Protein AF-A0A8S3YLN4-F1 (afdb_monomer_lite)

Organism: NCBI:txid100452

Foldseek 3Di:
DVVVVVVVVVVVVVVVVVVVVVVVVVVVCQQVVQQDPPPDDPFDAQVCNRHGPVCVVVVVSCVVVVVVCVVDPDDPVNDGDDDPCPDPVNVCVVVVVVVVVVVVVVD

Sequence (107 aa):
MLRKVFTTDILRVTVCVIKFSIVIAQFLVTCFADVQLYSCNRYIPCPEVTASFISKLTFSWMTRLMITGYRRPLVADDLWPLNPRDTSENAIGRFSWAWRFYNKRRG

Secondary structure (DSSP, 8-state):
-HHHHHHHHHHHHHHHHHHHHHHHHHHHHHHHHT-------SS---HHHHS-HHHHHTTHHHHHHHHHHHHS---GGGSPPPPTTTSHHHHHHHHHHHHHHHHHHH-

pLDDT: mean 82.7, std 11.06, range [50.19, 96.81]

Structure (mmCIF, N/CA/C/O backbone):
data_AF-A0A8S3YLN4-F1
#
_entry.id   AF-A0A8S3YLN4-F1
#
loop_
_atom_site.group_PDB
_atom_site.id
_atom_site.type_symbol
_atom_site.label_atom_id
_atom_site.label_alt_id
_atom_site.label_comp_id
_atom_site.label_asym_id
_atom_site.label_entity_id
_atom_site.label_seq_id
_atom_site.pdbx_PDB_ins_code
_atom_site.Cartn_x
_atom_site.Cartn_y
_atom_site.Cartn_z
_atom_site.occupancy
_atom_site.B_iso_or_equiv
_atom_site.auth_seq_id
_atom_site.auth_comp_id
_atom_site.auth_asym_id
_atom_site.auth_atom_id
_atom_site.pdbx_PDB_model_num
ATOM 1 N N . MET A 1 1 ? -34.735 -12.632 36.110 1.00 63.31 1 MET A N 1
ATOM 2 C CA . MET A 1 1 ? -34.265 -13.095 34.782 1.00 63.31 1 MET A CA 1
ATOM 3 C C . MET A 1 1 ? -33.985 -11.927 33.828 1.00 63.31 1 MET A C 1
ATOM 5 O O . MET A 1 1 ? -32.870 -11.835 33.337 1.00 63.31 1 MET A O 1
ATOM 9 N N . LEU A 1 2 ? -34.919 -10.976 33.668 1.00 69.31 2 LEU A N 1
ATOM 10 C CA . LEU A 1 2 ? -34.817 -9.812 32.761 1.00 69.31 2 LEU A CA 1
ATOM 11 C C . LEU A 1 2 ? -33.576 -8.914 32.947 1.00 69.31 2 LEU A C 1
ATOM 13 O O . LEU A 1 2 ? -32.967 -8.504 31.967 1.00 69.31 2 LEU A O 1
ATOM 17 N N . ARG A 1 3 ? -33.137 -8.666 34.191 1.00 72.88 3 ARG A N 1
ATOM 18 C CA . ARG A 1 3 ? -31.936 -7.852 34.465 1.00 72.88 3 ARG A CA 1
ATOM 19 C C . ARG A 1 3 ? -30.661 -8.467 33.873 1.00 72.88 3 ARG A C 1
ATOM 21 O O . ARG A 1 3 ? -29.843 -7.734 33.343 1.00 72.88 3 ARG A O 1
ATOM 28 N N . LYS A 1 4 ? -30.509 -9.800 33.915 1.00 71.00 4 LYS A N 1
ATOM 29 C CA . LYS A 1 4 ? -29.325 -10.483 33.364 1.00 71.00 4 LYS A CA 1
ATOM 30 C C . LYS A 1 4 ? -29.285 -10.409 31.837 1.00 71.00 4 LYS A C 1
ATOM 32 O O . LYS A 1 4 ? -28.217 -10.172 31.292 1.00 71.00 4 LYS A O 1
ATOM 37 N N . VAL A 1 5 ? -30.431 -10.565 31.169 1.00 77.06 5 VAL A N 1
ATOM 38 C CA . VAL A 1 5 ? -30.535 -10.448 29.702 1.00 77.06 5 VAL A CA 1
ATOM 39 C C . VAL A 1 5 ? -30.094 -9.048 29.265 1.00 77.06 5 VAL A C 1
ATOM 41 O O . VAL A 1 5 ? -29.121 -8.919 28.532 1.00 77.06 5 VAL A O 1
ATOM 44 N N . PHE A 1 6 ? -30.665 -8.009 29.881 1.00 76.31 6 PHE A N 1
ATOM 45 C CA . PHE A 1 6 ? -30.349 -6.612 29.574 1.00 76.31 6 PHE A CA 1
ATOM 46 C C . PHE A 1 6 ? -28.874 -6.235 29.814 1.00 76.31 6 PHE A C 1
ATOM 48 O O . PHE A 1 6 ? -28.262 -5.553 28.996 1.00 76.31 6 PHE A O 1
ATOM 55 N N . THR A 1 7 ? -28.258 -6.707 30.908 1.00 82.12 7 THR A N 1
ATOM 56 C CA . THR A 1 7 ? -26.820 -6.483 31.153 1.00 82.12 7 THR A CA 1
ATOM 57 C C . THR A 1 7 ? -25.957 -7.173 30.098 1.00 82.12 7 THR A C 1
ATOM 59 O O . THR A 1 7 ? -24.949 -6.619 29.677 1.00 82.12 7 THR A O 1
ATOM 62 N N . THR A 1 8 ? -26.354 -8.360 29.639 1.00 84.06 8 THR A N 1
ATOM 63 C CA . THR A 1 8 ? -25.607 -9.097 28.610 1.00 84.06 8 THR A CA 1
ATOM 64 C C . THR A 1 8 ? -25.642 -8.364 27.268 1.00 84.06 8 THR A C 1
ATOM 66 O O . THR A 1 8 ? -24.614 -8.281 26.596 1.00 84.06 8 THR A O 1
ATOM 69 N N . ASP A 1 9 ? -26.786 -7.782 26.904 1.00 87.19 9 ASP A N 1
ATOM 70 C CA . ASP A 1 9 ? -26.939 -6.985 25.682 1.00 87.19 9 ASP A CA 1
ATOM 71 C C . ASP A 1 9 ? -26.133 -5.681 25.739 1.00 87.19 9 ASP A C 1
ATOM 73 O O . ASP A 1 9 ? -25.409 -5.359 24.796 1.00 87.19 9 ASP A O 1
ATOM 77 N N . ILE A 1 10 ? -26.162 -4.976 26.876 1.00 88.44 10 ILE A N 1
ATOM 78 C CA . ILE A 1 10 ? -25.340 -3.775 27.094 1.00 88.44 10 ILE A CA 1
ATOM 79 C C . ILE A 1 10 ? -23.854 -4.102 26.966 1.00 88.44 10 ILE A C 1
ATOM 81 O O . ILE A 1 10 ? -23.135 -3.417 26.243 1.00 88.44 10 ILE A O 1
ATOM 85 N N . LEU A 1 11 ? -23.392 -5.170 27.622 1.00 89.62 11 LEU A N 1
ATOM 86 C CA . LEU A 1 11 ? -21.991 -5.580 27.557 1.00 89.62 11 LEU A CA 1
ATOM 87 C C . LEU A 1 11 ? -21.563 -5.901 26.119 1.00 89.62 11 LEU A C 1
ATOM 89 O O . LEU A 1 11 ? -20.469 -5.515 25.712 1.00 89.62 11 LEU A O 1
ATOM 93 N N . ARG A 1 12 ? -22.426 -6.546 25.324 1.00 90.19 12 ARG A N 1
ATOM 94 C CA . ARG A 1 12 ? -22.161 -6.809 23.900 1.00 90.19 12 ARG A CA 1
ATOM 95 C C . ARG A 1 12 ? -22.016 -5.517 23.106 1.00 90.19 12 ARG A C 1
ATOM 97 O O . ARG A 1 12 ? -21.042 -5.378 22.373 1.00 90.19 12 ARG A O 1
ATOM 104 N N . VAL A 1 13 ? -22.931 -4.564 23.280 1.00 92.88 13 VAL A N 1
ATOM 105 C CA . VAL A 1 13 ? -22.869 -3.268 22.587 1.00 92.88 13 VAL A CA 1
ATOM 106 C C . VAL A 1 13 ? -21.603 -2.503 22.976 1.00 92.88 13 VAL A C 1
ATOM 108 O O . VAL A 1 13 ? -20.887 -2.026 22.098 1.00 92.88 13 VAL A O 1
ATOM 111 N N . THR A 1 14 ? -21.270 -2.443 24.267 1.00 94.69 14 THR A N 1
ATOM 112 C CA . THR A 1 14 ? -20.052 -1.777 24.750 1.00 94.69 14 THR A CA 1
ATOM 113 C C . THR A 1 14 ? -18.794 -2.409 24.161 1.00 94.69 14 THR A C 1
ATOM 115 O O . THR A 1 14 ? -17.928 -1.695 23.655 1.00 94.69 14 THR A O 1
ATOM 118 N N . VAL A 1 15 ? -18.701 -3.741 24.157 1.00 95.25 15 VAL A N 1
ATOM 119 C CA . VAL A 1 15 ? -17.571 -4.449 23.542 1.00 95.25 15 VAL A CA 1
ATOM 120 C C . VAL A 1 15 ? -17.507 -4.174 22.039 1.00 95.25 15 VAL A C 1
ATOM 122 O O . VAL A 1 15 ? -16.418 -3.908 21.537 1.00 95.25 15 VAL A O 1
ATOM 125 N N . CYS A 1 16 ? -18.635 -4.169 21.323 1.00 93.69 16 CYS A N 1
ATOM 126 C CA . CYS A 1 16 ? -18.674 -3.833 19.897 1.00 93.69 16 CYS A CA 1
ATOM 127 C C . CYS A 1 16 ? -18.139 -2.422 19.621 1.00 93.69 16 CYS A C 1
ATOM 129 O O . CYS A 1 16 ? -17.288 -2.259 18.749 1.00 93.69 16 CYS A O 1
ATOM 131 N N . VAL A 1 17 ? -18.582 -1.419 20.385 1.00 95.94 17 VAL A N 1
ATOM 132 C CA . VAL A 1 17 ? -18.137 -0.025 20.218 1.00 95.94 17 VAL A CA 1
ATOM 133 C C . VAL A 1 17 ? -16.642 0.112 20.504 1.00 95.94 17 VAL A C 1
ATOM 135 O O . VAL A 1 17 ? -15.925 0.724 19.714 1.00 95.94 17 VAL A O 1
ATOM 138 N N . ILE A 1 18 ? -16.153 -0.505 21.586 1.00 96.81 18 ILE A N 1
ATOM 139 C CA . ILE A 1 18 ? -14.726 -0.498 21.942 1.00 96.81 18 ILE A CA 1
ATOM 140 C C . ILE A 1 18 ? -13.889 -1.209 20.870 1.00 96.81 18 ILE A C 1
ATOM 142 O O . ILE A 1 18 ? -12.819 -0.737 20.495 1.00 96.81 18 ILE A O 1
ATOM 146 N N . LYS A 1 19 ? -14.352 -2.350 20.352 1.00 94.00 19 LYS A N 1
ATOM 147 C CA . LYS A 1 19 ? -13.631 -3.084 19.303 1.00 94.00 19 LYS A CA 1
ATOM 148 C C . LYS A 1 19 ? -13.571 -2.288 18.007 1.00 94.00 19 LYS A C 1
ATOM 150 O O . LYS A 1 19 ? -12.506 -2.208 17.403 1.00 94.00 19 LYS A O 1
ATOM 155 N N . PHE A 1 20 ? -14.682 -1.683 17.604 1.00 95.50 20 PHE A N 1
ATOM 156 C CA . PHE A 1 20 ? -14.749 -0.890 16.384 1.00 95.50 20 PHE A CA 1
ATOM 157 C C . PHE A 1 20 ? -13.853 0.355 16.459 1.00 95.50 20 PHE A C 1
ATOM 159 O O . PHE A 1 20 ? -13.110 0.630 15.518 1.00 95.50 20 PHE A O 1
ATOM 166 N N . SER A 1 21 ? -13.842 1.060 17.595 1.00 96.19 21 SER A N 1
ATOM 167 C CA . SER A 1 21 ? -12.974 2.227 17.784 1.00 96.19 21 SER A CA 1
ATOM 168 C C . SER A 1 21 ? -11.487 1.863 17.793 1.00 96.19 21 SER A C 1
ATOM 170 O O . SER A 1 21 ? -10.696 2.551 17.147 1.00 96.19 21 SER A O 1
ATOM 172 N N . ILE A 1 22 ? -11.101 0.756 18.441 1.00 95.19 22 ILE A N 1
ATOM 173 C CA . ILE A 1 22 ? -9.716 0.256 18.416 1.00 95.19 22 ILE A CA 1
ATOM 174 C C . ILE A 1 22 ? -9.285 -0.093 16.987 1.00 95.19 22 ILE A C 1
ATOM 176 O O . ILE A 1 22 ? -8.185 0.278 16.589 1.00 95.19 22 ILE A O 1
ATOM 180 N N . VAL A 1 23 ? -10.136 -0.762 16.203 1.00 93.25 23 VAL A N 1
ATOM 181 C CA . VAL A 1 23 ? -9.823 -1.109 14.805 1.00 93.25 23 VAL A CA 1
ATOM 182 C C . VAL A 1 23 ? -9.626 0.145 13.952 1.00 93.25 23 VAL A C 1
ATOM 184 O O . VAL A 1 23 ? -8.671 0.204 13.179 1.00 93.25 23 VAL A O 1
ATOM 187 N N . ILE A 1 24 ? -10.468 1.170 14.117 1.00 91.62 24 ILE A N 1
ATOM 188 C CA . ILE A 1 24 ? -10.289 2.453 13.417 1.00 91.62 24 ILE A CA 1
ATOM 189 C C . ILE A 1 24 ? -8.963 3.101 13.816 1.00 91.62 24 ILE A C 1
ATOM 191 O O . ILE A 1 24 ? -8.211 3.543 12.950 1.00 91.62 24 ILE A O 1
ATOM 195 N N . ALA A 1 25 ? -8.646 3.137 15.110 1.00 91.75 25 ALA A N 1
ATOM 196 C CA . ALA A 1 25 ? -7.386 3.700 15.578 1.00 91.75 25 ALA A CA 1
ATOM 197 C C . ALA A 1 25 ? -6.177 2.932 15.014 1.00 91.75 25 ALA A C 1
ATOM 199 O O . ALA A 1 25 ? -5.244 3.558 14.522 1.00 91.75 25 ALA A O 1
ATOM 200 N N . GLN A 1 26 ? -6.210 1.594 15.012 1.00 87.94 26 GLN A N 1
ATOM 201 C CA . GLN A 1 26 ? -5.171 0.755 14.402 1.00 87.94 26 GLN A CA 1
ATOM 202 C C . GLN A 1 26 ? -5.007 1.058 12.914 1.00 87.94 26 GLN A C 1
ATOM 204 O O . GLN A 1 26 ? -3.889 1.277 12.461 1.00 87.94 26 GLN A O 1
ATOM 209 N N . PHE A 1 27 ? -6.112 1.143 12.175 1.00 86.88 27 PHE A N 1
ATOM 210 C CA . PHE A 1 27 ? -6.104 1.496 10.760 1.00 86.88 27 PHE A CA 1
ATOM 211 C C . PHE A 1 27 ? -5.434 2.856 10.521 1.00 86.88 27 PHE A C 1
ATOM 213 O O . PHE A 1 27 ? -4.545 2.958 9.680 1.00 86.88 27 PHE A O 1
ATOM 220 N N . LEU A 1 28 ? -5.791 3.881 11.304 1.00 86.38 28 LEU A N 1
ATOM 221 C CA . LEU A 1 28 ? -5.189 5.217 11.215 1.00 86.38 28 LEU A CA 1
ATOM 222 C C . LEU A 1 28 ? -3.698 5.222 11.582 1.00 86.38 28 LEU A C 1
ATOM 224 O O . LEU A 1 28 ? -2.906 5.890 10.917 1.00 86.38 28 LEU A O 1
ATOM 228 N N . VAL A 1 29 ? -3.303 4.466 12.609 1.00 84.19 29 VAL A N 1
ATOM 229 C CA . VAL A 1 29 ? -1.893 4.322 12.997 1.00 84.19 29 VAL A CA 1
ATOM 230 C C . VAL A 1 29 ? -1.104 3.650 11.877 1.00 84.19 29 VAL A C 1
ATOM 232 O O . VAL A 1 29 ? -0.041 4.145 11.527 1.00 84.19 29 VAL A O 1
ATOM 235 N N . THR A 1 30 ? -1.632 2.599 11.250 1.00 81.19 30 THR A N 1
ATOM 236 C CA . THR A 1 30 ? -1.012 1.940 10.090 1.00 81.19 30 THR A CA 1
ATOM 237 C C . THR A 1 30 ? -0.919 2.881 8.881 1.00 81.19 30 THR A C 1
ATOM 239 O O . THR A 1 30 ? 0.112 2.919 8.214 1.00 81.19 30 THR A O 1
ATOM 242 N N . CYS A 1 31 ? -1.925 3.734 8.635 1.00 76.81 31 CYS A N 1
ATOM 243 C CA . CYS A 1 31 ? -1.838 4.771 7.596 1.00 76.81 31 CYS A CA 1
ATOM 244 C C . CYS A 1 31 ? -0.631 5.700 7.779 1.00 76.81 31 CYS A C 1
ATOM 246 O O . CYS A 1 31 ? -0.015 6.088 6.785 1.00 76.81 31 CYS A O 1
ATOM 248 N N . PHE A 1 32 ? -0.345 6.095 9.025 1.00 73.94 32 PHE A N 1
ATOM 249 C CA . PHE A 1 32 ? 0.682 7.084 9.356 1.00 73.94 32 PHE A CA 1
ATOM 250 C C . PHE A 1 32 ? 2.067 6.459 9.574 1.00 73.94 32 PHE A C 1
ATOM 252 O O . PHE A 1 32 ? 3.073 7.024 9.155 1.00 73.94 32 PHE A O 1
ATOM 259 N N . ALA A 1 33 ? 2.122 5.287 10.207 1.00 70.88 33 ALA A N 1
ATOM 260 C CA . ALA A 1 33 ? 3.362 4.605 10.563 1.00 70.88 33 ALA A CA 1
ATOM 261 C C . ALA A 1 33 ? 4.057 3.948 9.358 1.00 70.88 33 ALA A C 1
ATOM 263 O O . ALA A 1 33 ? 5.279 3.833 9.363 1.00 70.88 33 ALA A O 1
ATOM 264 N N . ASP A 1 34 ? 3.315 3.576 8.308 1.00 67.19 34 ASP A N 1
ATOM 265 C CA . ASP A 1 34 ? 3.865 2.874 7.138 1.00 67.19 34 ASP A CA 1
ATOM 266 C C . ASP A 1 34 ? 4.555 3.793 6.109 1.00 67.19 34 ASP A C 1
ATOM 268 O O . ASP A 1 34 ? 4.753 3.400 4.954 1.00 67.19 34 ASP A O 1
ATOM 272 N N . VAL A 1 35 ? 4.966 5.011 6.491 1.00 65.19 35 VAL A N 1
ATOM 273 C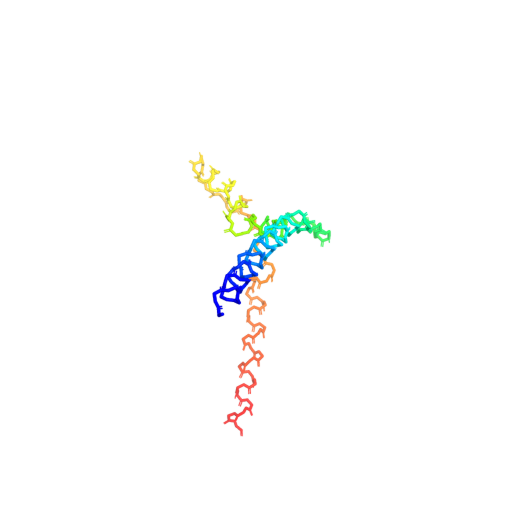 CA . VAL A 1 35 ? 5.880 5.825 5.671 1.00 65.19 35 VAL A CA 1
ATOM 274 C C . VAL A 1 35 ? 7.309 5.280 5.830 1.00 65.19 35 VAL A C 1
ATOM 276 O O . VAL A 1 35 ? 8.188 5.829 6.489 1.00 65.19 35 VAL A O 1
ATOM 279 N N . GLN A 1 36 ? 7.540 4.095 5.273 1.00 60.16 36 GLN A N 1
ATOM 280 C CA . GLN A 1 36 ? 8.831 3.430 5.374 1.00 60.16 36 GLN A CA 1
ATOM 281 C C . GLN A 1 36 ? 9.829 4.125 4.434 1.00 60.16 36 GLN A C 1
ATOM 283 O O . GLN A 1 36 ? 9.782 3.949 3.214 1.00 60.16 36 GLN A O 1
ATOM 288 N N . LEU A 1 37 ? 10.736 4.927 5.004 1.00 53.81 37 LEU A N 1
ATOM 289 C CA . LEU A 1 37 ? 11.890 5.503 4.308 1.00 53.81 37 LEU A CA 1
ATOM 290 C C . LEU A 1 37 ? 12.857 4.376 3.918 1.00 53.81 37 LEU A C 1
ATOM 292 O O . LEU A 1 37 ? 13.813 4.079 4.633 1.00 53.81 37 LEU A O 1
ATOM 296 N N . TYR A 1 38 ? 12.603 3.719 2.787 1.00 54.59 38 TYR A N 1
ATOM 297 C CA . TYR A 1 38 ? 13.610 2.877 2.154 1.00 54.59 38 TYR A CA 1
ATOM 298 C C . TYR A 1 38 ? 14.744 3.810 1.691 1.00 54.59 38 TYR A C 1
ATOM 300 O O . TYR A 1 38 ? 14.600 4.643 0.798 1.00 54.59 38 TYR A O 1
ATOM 308 N N . SER A 1 39 ? 15.857 3.739 2.405 1.00 59.94 39 SER A N 1
ATOM 309 C CA . SER A 1 39 ? 17.108 4.398 2.065 1.00 59.94 39 SER A CA 1
ATOM 310 C C . SER A 1 39 ? 18.027 3.320 1.489 1.00 59.94 39 SER A C 1
ATOM 312 O O . SER A 1 39 ? 18.025 2.197 1.992 1.00 59.94 39 SER A O 1
ATOM 314 N N . CYS A 1 40 ? 18.792 3.668 0.451 1.00 50.19 40 CYS A N 1
ATOM 315 C CA . CYS A 1 40 ? 19.793 2.841 -0.248 1.00 50.19 40 CYS A CA 1
ATOM 316 C C . CYS A 1 40 ? 19.338 2.017 -1.470 1.00 50.19 40 CYS A C 1
ATOM 318 O O . CYS A 1 40 ? 19.660 0.837 -1.579 1.00 50.19 40 CYS A O 1
ATOM 320 N N . ASN A 1 41 ? 18.751 2.650 -2.489 1.00 51.09 41 ASN A N 1
ATOM 321 C CA . ASN A 1 41 ? 19.182 2.321 -3.853 1.00 51.09 41 ASN A CA 1
ATOM 322 C C . ASN A 1 41 ? 19.212 3.579 -4.727 1.00 51.09 41 ASN A C 1
ATOM 324 O O . ASN A 1 41 ? 18.375 4.467 -4.591 1.00 51.09 41 ASN A O 1
ATOM 328 N N . ARG A 1 42 ? 20.202 3.665 -5.618 1.00 52.94 42 ARG A N 1
ATOM 329 C CA . ARG A 1 42 ? 20.517 4.836 -6.465 1.00 52.94 42 ARG A CA 1
ATOM 330 C C . ARG A 1 42 ? 19.486 5.071 -7.585 1.00 52.94 42 ARG A C 1
ATOM 332 O O . ARG A 1 42 ? 19.709 5.890 -8.468 1.00 52.94 42 ARG A O 1
ATOM 339 N N . TYR A 1 43 ? 18.380 4.332 -7.551 1.00 60.28 43 TYR A N 1
ATOM 340 C CA . TYR A 1 43 ? 17.331 4.286 -8.555 1.00 60.28 43 TYR A CA 1
ATOM 341 C C . TYR A 1 43 ? 15.983 4.553 -7.873 1.00 60.28 43 TYR A C 1
ATOM 343 O O . TYR A 1 43 ? 15.733 4.051 -6.774 1.00 60.28 43 TYR A O 1
ATOM 351 N N . ILE A 1 44 ? 15.129 5.361 -8.506 1.00 65.88 44 ILE A N 1
ATOM 352 C CA . ILE A 1 44 ? 13.805 5.712 -7.977 1.00 65.88 44 ILE A CA 1
ATOM 353 C C . ILE A 1 44 ? 12.980 4.413 -7.900 1.00 65.88 44 ILE A C 1
ATOM 355 O O . ILE A 1 44 ? 12.662 3.849 -8.947 1.00 65.88 44 ILE A O 1
ATOM 359 N N . PRO A 1 45 ? 12.680 3.882 -6.700 1.00 71.38 45 PRO A N 1
ATOM 360 C CA . PRO A 1 45 ? 11.956 2.620 -6.561 1.00 71.38 45 PRO A CA 1
ATOM 361 C C . PRO A 1 45 ? 10.526 2.753 -7.097 1.00 71.38 45 PRO A C 1
ATOM 363 O O . PRO A 1 45 ? 9.988 3.858 -7.203 1.00 71.38 45 PRO A O 1
ATOM 366 N N . CYS A 1 46 ? 9.867 1.615 -7.335 1.00 75.56 46 CYS A N 1
ATOM 367 C CA . CYS A 1 46 ? 8.416 1.585 -7.497 1.00 75.56 46 CYS A CA 1
ATOM 368 C C . CYS A 1 46 ? 7.728 2.328 -6.338 1.00 75.56 46 CYS A C 1
ATOM 370 O O . CYS A 1 46 ? 7.980 1.990 -5.178 1.00 75.56 46 CYS A O 1
ATOM 372 N N . PRO A 1 47 ? 6.831 3.294 -6.612 1.00 78.00 47 PRO A N 1
ATOM 373 C CA . PRO A 1 47 ? 6.147 4.067 -5.575 1.00 78.00 47 PRO A CA 1
ATOM 374 C C . PRO A 1 47 ? 5.235 3.193 -4.711 1.00 78.00 47 PRO A C 1
ATOM 376 O O . PRO A 1 47 ? 4.909 3.579 -3.590 1.00 78.00 47 PRO A O 1
ATOM 379 N N . GLU A 1 48 ? 4.877 1.997 -5.189 1.00 81.19 48 GLU A N 1
ATOM 380 C CA . GLU A 1 48 ? 4.239 0.955 -4.389 1.00 81.19 48 GLU A CA 1
ATOM 381 C C . GLU A 1 48 ? 5.072 0.599 -3.152 1.00 81.19 48 GLU A C 1
ATOM 383 O O . GLU A 1 48 ? 4.522 0.442 -2.070 1.00 81.19 48 GLU A O 1
ATOM 388 N N . VAL A 1 49 ? 6.402 0.525 -3.257 1.00 75.94 49 VAL A N 1
ATOM 389 C CA . VAL A 1 49 ? 7.274 0.123 -2.141 1.00 75.94 49 VAL A CA 1
ATOM 390 C C . VAL A 1 49 ? 7.189 1.132 -0.992 1.00 75.94 49 VAL A C 1
ATOM 392 O O . VAL A 1 49 ? 7.108 0.736 0.171 1.00 75.94 49 VAL A O 1
ATOM 395 N N . THR A 1 50 ? 7.134 2.422 -1.329 1.00 73.88 50 THR A N 1
ATOM 396 C CA . THR A 1 50 ? 7.062 3.551 -0.387 1.00 73.88 50 THR A CA 1
ATOM 397 C C . THR A 1 50 ? 5.636 3.945 0.005 1.00 73.88 50 THR A C 1
ATOM 399 O O . THR A 1 50 ? 5.449 4.821 0.846 1.00 73.88 50 THR A O 1
ATOM 402 N N . ALA A 1 51 ? 4.616 3.350 -0.616 1.00 79.94 51 ALA A N 1
ATOM 403 C CA . ALA A 1 51 ? 3.224 3.657 -0.324 1.00 79.94 51 ALA A CA 1
ATOM 404 C C . ALA A 1 51 ? 2.806 3.076 1.038 1.00 79.94 51 ALA A C 1
ATOM 406 O O . ALA A 1 51 ? 3.095 1.915 1.352 1.00 79.94 51 ALA A O 1
ATOM 407 N N . SER A 1 52 ? 2.071 3.867 1.826 1.00 82.25 52 SER A N 1
ATOM 408 C CA . SER A 1 52 ? 1.420 3.383 3.047 1.00 82.25 52 SER A CA 1
ATOM 409 C C . SER A 1 52 ? 0.435 2.259 2.723 1.00 82.25 52 SER A C 1
ATOM 411 O O . SER A 1 52 ? -0.042 2.146 1.587 1.00 82.25 52 SER A O 1
ATOM 413 N N . PHE A 1 53 ? 0.093 1.425 3.706 1.00 80.12 53 PHE A N 1
ATOM 414 C CA . PHE A 1 53 ? -0.809 0.287 3.498 1.00 80.12 53 PHE A CA 1
ATOM 415 C C . PHE A 1 53 ? -2.134 0.673 2.821 1.00 80.12 53 PHE A C 1
ATOM 417 O O . PHE A 1 53 ? -2.591 -0.013 1.911 1.00 80.12 53 PHE A O 1
ATOM 424 N N . ILE A 1 54 ? -2.713 1.822 3.178 1.00 79.50 54 ILE A N 1
ATOM 425 C CA . ILE A 1 54 ? -3.956 2.299 2.553 1.00 79.50 54 ILE A CA 1
ATOM 426 C C . ILE A 1 54 ? -3.740 2.839 1.152 1.00 79.50 54 ILE A C 1
ATOM 428 O O . ILE A 1 54 ? -4.586 2.629 0.286 1.00 79.50 54 ILE A O 1
ATOM 432 N N . SER A 1 55 ? -2.601 3.469 0.880 1.00 81.19 55 SER A N 1
ATOM 433 C CA . SER A 1 55 ? -2.256 3.870 -0.484 1.00 81.19 55 SER A CA 1
ATOM 434 C C . SER A 1 55 ? -2.044 2.649 -1.393 1.00 81.19 55 SER A C 1
ATOM 436 O O . SER A 1 55 ? -2.479 2.664 -2.545 1.00 81.19 55 SER A O 1
ATOM 438 N N . LYS A 1 56 ? -1.472 1.556 -0.861 1.00 83.06 56 LYS A N 1
ATOM 439 C CA . LYS A 1 56 ? -1.398 0.250 -1.543 1.00 83.06 56 LYS A CA 1
ATOM 440 C C . LYS A 1 56 ? -2.788 -0.339 -1.785 1.00 83.06 56 LYS A C 1
ATOM 442 O O . LYS A 1 56 ? -3.087 -0.710 -2.912 1.00 83.06 56 LYS A O 1
ATOM 447 N N . LEU A 1 57 ? -3.649 -0.355 -0.764 1.00 83.38 57 LEU A N 1
ATOM 448 C CA . LEU A 1 57 ? -5.012 -0.896 -0.850 1.00 83.38 57 LEU A CA 1
ATOM 449 C C . LEU A 1 57 ? -5.892 -0.134 -1.851 1.00 83.38 57 LEU A C 1
ATOM 451 O O . LEU A 1 57 ? -6.676 -0.734 -2.578 1.00 83.38 57 LEU A O 1
ATOM 455 N N . THR A 1 58 ? -5.764 1.192 -1.883 1.00 85.38 58 THR A N 1
ATOM 456 C CA . THR A 1 58 ? -6.534 2.074 -2.775 1.00 85.38 58 THR A CA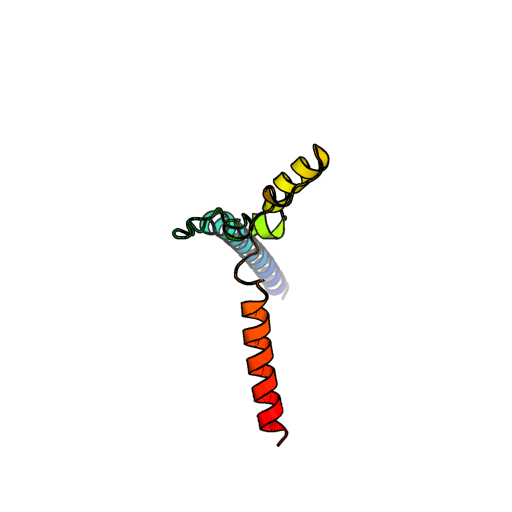 1
ATOM 457 C C . THR A 1 58 ? -5.884 2.256 -4.146 1.00 85.38 58 THR A C 1
ATOM 459 O O . THR A 1 58 ? -6.399 3.021 -4.957 1.00 85.38 58 THR A O 1
ATOM 462 N N . PHE A 1 59 ? -4.750 1.593 -4.408 1.00 84.06 59 PHE A N 1
ATOM 463 C CA . PHE A 1 59 ? -3.944 1.742 -5.628 1.00 84.06 59 PHE A CA 1
ATOM 464 C C . PHE A 1 59 ? -3.595 3.199 -5.980 1.00 84.06 59 PHE A C 1
ATOM 466 O O . PHE A 1 59 ? -3.295 3.529 -7.129 1.00 84.06 59 PHE A O 1
ATOM 473 N N . SER A 1 60 ? -3.581 4.088 -4.983 1.00 84.81 60 SER A N 1
ATOM 474 C CA . SER A 1 60 ? -3.393 5.529 -5.183 1.00 84.81 60 SER A CA 1
ATOM 475 C C . SER A 1 60 ? -2.012 5.864 -5.764 1.00 84.81 60 SER A C 1
ATOM 477 O O . SER A 1 60 ? -1.847 6.831 -6.511 1.00 84.81 60 SER A O 1
ATOM 479 N N . TRP A 1 61 ? -1.018 5.014 -5.494 1.00 83.06 61 TRP A N 1
ATOM 480 C CA . TRP A 1 61 ? 0.328 5.118 -6.055 1.00 83.06 61 TRP A CA 1
ATOM 481 C C . TRP A 1 61 ? 0.366 5.009 -7.593 1.00 83.06 61 TRP A C 1
ATOM 483 O O . TRP A 1 61 ? 1.228 5.632 -8.213 1.00 83.06 61 TRP A O 1
ATOM 493 N N . MET A 1 62 ? -0.576 4.294 -8.226 1.00 85.44 62 MET A N 1
ATOM 494 C CA . MET A 1 62 ? -0.670 4.188 -9.692 1.00 85.44 62 MET A CA 1
ATOM 495 C C . MET A 1 62 ? -1.394 5.369 -10.344 1.00 85.44 62 MET A C 1
ATOM 497 O O . MET A 1 62 ? -1.212 5.608 -11.538 1.00 85.44 62 MET A O 1
ATOM 501 N N . THR A 1 63 ? -2.191 6.135 -9.596 1.00 88.56 63 THR A N 1
ATOM 502 C CA . THR A 1 63 ? -3.050 7.200 -10.143 1.00 88.56 63 THR A CA 1
ATOM 503 C C . THR A 1 63 ? -2.270 8.206 -10.991 1.00 88.56 63 THR A C 1
ATOM 505 O O . THR A 1 63 ? -2.738 8.629 -12.047 1.00 88.56 63 THR A O 1
ATOM 508 N N . ARG A 1 64 ? -1.045 8.56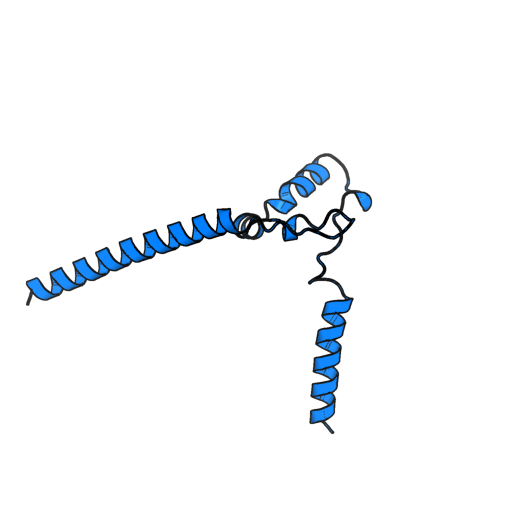2 -10.580 1.00 84.75 64 ARG A N 1
ATOM 509 C CA . ARG A 1 64 ? -0.188 9.479 -11.353 1.00 84.75 64 ARG A CA 1
ATOM 510 C C . ARG A 1 64 ? 0.173 8.918 -12.728 1.00 84.75 64 ARG A C 1
ATOM 512 O O . ARG A 1 64 ? 0.134 9.661 -13.702 1.00 84.75 64 ARG A O 1
ATOM 519 N N . LEU A 1 65 ? 0.476 7.622 -12.812 1.00 88.50 65 LEU A N 1
ATOM 520 C CA . LEU A 1 65 ? 0.778 6.945 -14.074 1.00 88.50 65 LEU A CA 1
ATOM 521 C C . LEU A 1 65 ? -0.456 6.893 -14.978 1.00 88.50 65 LEU A C 1
ATOM 523 O O . LEU A 1 65 ? -0.353 7.184 -16.166 1.00 88.50 65 LEU A O 1
ATOM 527 N N . MET A 1 66 ? -1.628 6.598 -14.404 1.00 90.31 66 MET A N 1
ATOM 528 C CA . MET A 1 66 ? -2.893 6.574 -15.147 1.00 90.31 66 MET A CA 1
ATOM 529 C C . MET A 1 66 ? -3.224 7.944 -15.752 1.00 90.31 66 MET A C 1
ATOM 531 O O . MET A 1 66 ? -3.590 8.029 -16.922 1.00 90.31 66 MET A O 1
ATOM 535 N N . ILE A 1 67 ? -3.046 9.029 -14.989 1.00 90.81 67 ILE A N 1
ATOM 536 C CA . ILE A 1 67 ? -3.263 10.398 -15.486 1.00 90.81 67 ILE A CA 1
ATOM 537 C C . ILE A 1 67 ? -2.266 10.740 -16.600 1.00 90.81 67 ILE A C 1
ATOM 539 O O . ILE A 1 67 ? -2.651 11.351 -17.597 1.00 90.81 67 ILE A O 1
ATOM 543 N N . THR A 1 68 ? -0.994 10.355 -16.456 1.00 89.62 68 THR A N 1
ATOM 544 C CA . THR A 1 68 ? 0.014 10.560 -17.507 1.00 89.62 68 THR A CA 1
ATOM 545 C C . THR A 1 68 ? -0.365 9.817 -18.783 1.00 89.62 68 THR A C 1
ATOM 547 O O . THR A 1 68 ? -0.364 10.436 -19.841 1.00 89.62 68 THR A O 1
ATOM 550 N N . GLY A 1 69 ? -0.781 8.553 -18.672 1.00 92.19 69 GLY A N 1
ATOM 551 C CA . GLY A 1 69 ? -1.262 7.745 -19.793 1.00 92.19 69 GLY A CA 1
ATOM 552 C C . GLY A 1 69 ? -2.512 8.289 -20.477 1.00 92.19 69 GLY A C 1
ATOM 553 O O . GLY A 1 69 ? -2.683 8.134 -21.682 1.00 92.19 69 GLY A O 1
ATOM 554 N N . TYR A 1 70 ? -3.372 8.966 -19.715 1.00 91.94 70 TYR A N 1
ATOM 555 C CA . TYR A 1 70 ? -4.530 9.665 -20.263 1.00 91.94 70 TYR A CA 1
ATOM 556 C C . TYR A 1 70 ? -4.127 10.914 -21.060 1.00 91.94 70 TYR A C 1
ATOM 558 O O . TYR A 1 70 ? -4.741 11.232 -22.075 1.00 91.94 70 TYR A O 1
ATOM 566 N N . ARG A 1 71 ? -3.094 11.638 -20.611 1.00 93.81 71 ARG A N 1
ATOM 567 C CA . ARG A 1 71 ? -2.622 12.869 -21.268 1.00 93.81 71 ARG A CA 1
ATOM 568 C C . ARG A 1 71 ? -1.696 12.610 -22.456 1.00 93.81 71 ARG A C 1
ATOM 570 O O . ARG A 1 71 ? -1.674 13.423 -23.376 1.00 93.81 71 ARG A O 1
ATOM 577 N N . ARG A 1 72 ? -0.897 11.542 -22.416 1.00 93.94 72 ARG A N 1
ATOM 578 C CA . ARG A 1 72 ? 0.068 11.170 -23.460 1.00 93.94 72 ARG A CA 1
ATOM 579 C C . ARG A 1 72 ? 0.277 9.649 -23.499 1.00 93.94 72 ARG A C 1
ATOM 581 O O . ARG A 1 72 ? 0.153 9.011 -22.456 1.00 93.94 72 ARG A O 1
ATOM 588 N N . PRO A 1 73 ? 0.651 9.062 -24.650 1.00 90.31 73 PRO A N 1
ATOM 589 C CA . PRO A 1 73 ? 1.061 7.660 -24.699 1.00 90.31 73 PRO A CA 1
ATOM 590 C C . PRO A 1 73 ? 2.263 7.424 -23.775 1.00 90.31 73 PRO A C 1
ATOM 592 O O . PRO A 1 73 ? 3.205 8.219 -23.763 1.00 90.31 73 PRO A O 1
ATOM 595 N N . LEU A 1 74 ? 2.217 6.347 -22.988 1.00 88.56 74 LEU A N 1
ATOM 596 C CA . LEU A 1 7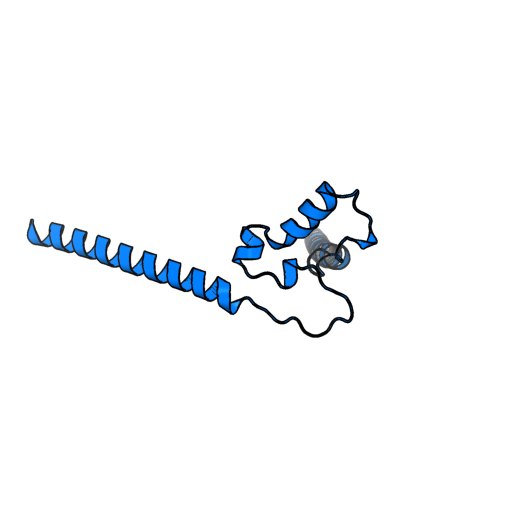4 ? 3.300 6.011 -22.065 1.00 88.56 74 LEU A CA 1
ATOM 597 C C . LEU A 1 74 ? 4.528 5.507 -22.824 1.00 88.56 74 LEU A C 1
ATOM 599 O O . LEU A 1 74 ? 4.413 4.703 -23.750 1.00 88.56 74 LEU A O 1
ATOM 603 N N . VAL A 1 75 ? 5.700 5.939 -22.370 1.00 89.25 75 VAL A N 1
ATOM 604 C CA . VAL A 1 75 ? 7.004 5.453 -22.831 1.00 89.25 75 VAL A CA 1
ATOM 605 C C . VAL A 1 75 ? 7.595 4.533 -21.759 1.00 89.25 75 VAL A C 1
ATOM 607 O O . VAL A 1 75 ? 7.277 4.677 -20.581 1.00 89.25 75 VAL A O 1
ATOM 610 N N . ALA A 1 76 ? 8.457 3.587 -22.145 1.00 84.31 76 ALA A N 1
ATOM 611 C CA . ALA A 1 76 ? 9.121 2.674 -21.207 1.00 84.31 76 ALA A CA 1
ATOM 612 C C . ALA A 1 76 ? 9.861 3.412 -20.072 1.00 84.31 76 ALA A C 1
ATOM 614 O O . ALA A 1 76 ? 9.847 2.953 -18.936 1.00 84.31 76 ALA A O 1
ATOM 615 N N . ASP A 1 77 ? 10.426 4.584 -20.366 1.00 83.19 77 ASP A N 1
ATOM 616 C CA . ASP A 1 77 ? 11.146 5.419 -19.397 1.00 83.19 77 ASP A CA 1
ATOM 617 C C . ASP A 1 77 ? 10.230 6.088 -18.352 1.00 83.19 77 ASP A C 1
ATOM 619 O O . ASP A 1 77 ? 10.706 6.502 -17.297 1.00 83.19 77 ASP A O 1
ATOM 623 N N . ASP A 1 78 ? 8.919 6.191 -18.617 1.00 82.94 78 ASP A N 1
ATOM 624 C CA . ASP A 1 78 ? 7.931 6.710 -17.656 1.00 82.94 78 ASP A CA 1
ATOM 625 C C . ASP A 1 78 ? 7.528 5.647 -16.611 1.00 82.94 78 ASP A C 1
ATOM 627 O O . ASP A 1 78 ? 6.870 5.970 -15.615 1.00 82.94 78 ASP A O 1
ATOM 631 N N . LEU A 1 79 ? 7.883 4.376 -16.834 1.00 84.06 79 LEU A N 1
ATOM 632 C CA . LEU A 1 79 ? 7.574 3.282 -15.922 1.00 84.06 79 LEU A CA 1
ATOM 633 C C . LEU A 1 79 ? 8.620 3.161 -14.816 1.00 84.06 79 LEU A C 1
ATOM 635 O O . LEU A 1 79 ? 9.821 3.331 -15.002 1.00 84.06 79 LEU A O 1
ATOM 639 N N . TRP A 1 80 ? 8.133 2.797 -13.637 1.00 84.75 80 TRP A N 1
ATOM 640 C CA . TRP A 1 80 ? 8.980 2.466 -12.506 1.00 84.75 80 TRP A CA 1
ATOM 641 C C . TRP A 1 80 ? 9.618 1.082 -12.675 1.00 84.75 80 TRP A C 1
ATOM 643 O O . TRP A 1 80 ? 9.046 0.210 -13.334 1.00 84.75 80 TRP A O 1
ATOM 653 N N . PRO A 1 81 ? 10.780 0.840 -12.048 1.00 81.12 81 PRO A N 1
ATOM 654 C CA . PRO A 1 81 ? 11.444 -0.452 -12.130 1.00 81.12 81 PRO A CA 1
ATOM 655 C C . PRO A 1 81 ? 10.627 -1.475 -11.345 1.00 81.12 81 PRO A C 1
ATOM 657 O O . PRO A 1 81 ? 10.078 -1.149 -10.293 1.00 81.12 81 PRO A O 1
ATOM 660 N N . LEU A 1 82 ? 10.573 -2.719 -11.815 1.00 78.94 82 LEU A N 1
ATOM 661 C CA . LEU A 1 82 ? 9.779 -3.752 -11.156 1.00 78.94 82 LEU A CA 1
ATOM 662 C C . LEU A 1 82 ? 10.183 -3.918 -9.679 1.00 78.94 82 LEU A C 1
ATOM 664 O O . LEU A 1 82 ? 11.365 -3.879 -9.331 1.00 78.94 82 LEU A O 1
ATOM 668 N N . ASN A 1 83 ? 9.191 -4.110 -8.808 1.00 79.31 83 ASN A N 1
ATOM 669 C CA . ASN A 1 83 ? 9.413 -4.375 -7.391 1.00 79.31 83 ASN A CA 1
ATOM 670 C C . ASN A 1 83 ? 10.336 -5.599 -7.219 1.00 79.31 83 ASN A C 1
ATOM 672 O O . ASN A 1 83 ? 10.059 -6.645 -7.807 1.00 79.31 83 ASN A O 1
ATOM 676 N N . PRO A 1 84 ? 11.396 -5.528 -6.390 1.00 76.44 84 PRO A N 1
ATOM 677 C CA . PRO A 1 84 ? 12.322 -6.643 -6.176 1.00 76.44 84 PRO A CA 1
ATOM 678 C C . PRO A 1 84 ? 11.655 -7.941 -5.697 1.00 76.44 84 PRO A C 1
ATOM 680 O O . PRO A 1 84 ? 12.228 -9.014 -5.861 1.00 76.44 84 PRO A O 1
ATOM 683 N N . ARG A 1 85 ? 10.454 -7.880 -5.102 1.00 75.06 85 ARG A N 1
ATOM 684 C CA . ARG A 1 85 ? 9.698 -9.089 -4.725 1.00 75.06 85 ARG A CA 1
ATOM 685 C C . ARG A 1 85 ? 9.120 -9.833 -5.927 1.00 75.06 85 ARG A C 1
ATOM 687 O O . ARG A 1 85 ? 9.011 -11.058 -5.866 1.00 75.06 85 ARG A O 1
ATOM 694 N N . ASP A 1 86 ? 8.792 -9.099 -6.983 1.00 79.62 86 ASP A N 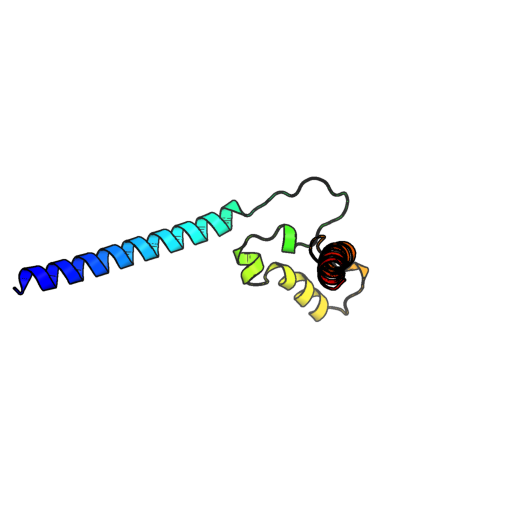1
ATOM 695 C CA . ASP A 1 86 ? 8.060 -9.584 -8.154 1.00 79.62 86 ASP A CA 1
ATOM 696 C C . ASP A 1 86 ? 8.994 -9.886 -9.334 1.00 79.62 86 ASP A C 1
ATOM 698 O O . ASP A 1 86 ? 8.548 -10.268 -10.415 1.00 79.62 86 ASP A O 1
ATOM 702 N N . THR A 1 87 ? 10.308 -9.746 -9.138 1.00 84.81 87 THR A N 1
ATOM 703 C CA . THR A 1 87 ? 11.300 -10.099 -10.152 1.00 84.81 87 THR A CA 1
ATOM 704 C C . THR A 1 87 ? 11.315 -11.603 -10.415 1.00 84.81 87 THR A C 1
ATOM 706 O O . THR A 1 87 ? 11.148 -12.442 -9.520 1.00 84.81 87 THR A O 1
ATOM 709 N N . SER A 1 88 ? 11.566 -11.955 -11.677 1.00 85.25 88 SER A N 1
ATOM 710 C CA . SER A 1 88 ? 11.665 -13.345 -12.132 1.00 85.25 88 SER A CA 1
ATOM 711 C C . SER A 1 88 ? 12.728 -14.132 -11.366 1.00 85.25 88 SER A C 1
ATOM 713 O O . SER A 1 88 ? 12.516 -15.303 -11.067 1.00 85.25 88 SER A O 1
ATOM 715 N N . GLU A 1 89 ? 13.831 -13.490 -10.984 1.00 86.12 89 GLU A N 1
ATOM 716 C CA . GLU A 1 89 ? 14.901 -14.086 -10.182 1.00 86.12 89 GLU A CA 1
ATOM 717 C C . GLU A 1 89 ? 14.378 -14.665 -8.858 1.00 86.12 89 GLU A C 1
ATOM 719 O O . GLU A 1 89 ? 14.633 -15.830 -8.536 1.00 86.12 89 GLU A O 1
ATOM 724 N N . ASN A 1 90 ? 13.566 -13.898 -8.123 1.00 84.31 90 ASN A N 1
ATOM 725 C CA . ASN A 1 90 ? 12.989 -14.345 -6.858 1.00 84.31 90 ASN A CA 1
ATOM 726 C C . ASN A 1 90 ? 11.951 -15.466 -7.066 1.00 84.31 90 ASN A C 1
ATOM 728 O O . ASN A 1 90 ? 11.927 -16.452 -6.320 1.00 84.31 90 ASN A O 1
ATOM 732 N N . ALA A 1 91 ? 11.116 -15.353 -8.105 1.00 87.06 91 ALA A N 1
ATOM 733 C CA . ALA A 1 91 ? 10.115 -16.368 -8.434 1.00 87.06 91 ALA A CA 1
ATOM 734 C C . ALA A 1 91 ? 10.760 -17.713 -8.823 1.00 87.06 91 ALA A C 1
ATOM 736 O O . ALA A 1 91 ? 10.383 -18.766 -8.297 1.00 87.06 91 ALA A O 1
ATOM 737 N N . ILE A 1 92 ? 11.777 -17.676 -9.690 1.00 91.12 92 ILE A N 1
ATOM 738 C CA . ILE A 1 92 ? 12.529 -18.855 -10.138 1.00 91.12 92 ILE A CA 1
ATOM 739 C C . ILE A 1 92 ? 13.289 -19.483 -8.966 1.00 91.12 92 ILE A C 1
ATOM 741 O O . ILE A 1 92 ? 13.311 -20.710 -8.842 1.00 91.12 92 ILE A O 1
ATOM 745 N N . GLY A 1 93 ? 13.868 -18.680 -8.069 1.00 90.50 93 GLY A N 1
ATOM 746 C CA . GLY A 1 93 ? 14.541 -19.181 -6.868 1.00 90.50 93 GLY A CA 1
ATOM 747 C C . GLY A 1 93 ? 13.621 -20.048 -6.004 1.00 90.50 93 GLY A C 1
ATOM 748 O O . GLY A 1 93 ? 13.950 -21.193 -5.685 1.00 90.50 93 GLY A O 1
ATOM 749 N N . ARG A 1 94 ? 12.416 -19.551 -5.697 1.00 89.12 94 ARG A N 1
ATOM 750 C CA . ARG A 1 94 ? 11.420 -20.300 -4.907 1.00 89.12 94 ARG A CA 1
ATOM 751 C C . ARG A 1 94 ? 10.926 -21.549 -5.626 1.00 89.12 94 ARG A C 1
ATOM 753 O O . ARG A 1 94 ? 10.861 -22.622 -5.023 1.00 89.12 94 ARG A O 1
ATOM 760 N N . PHE A 1 95 ? 10.595 -21.411 -6.908 1.00 93.19 95 PHE A N 1
ATOM 761 C CA . PHE A 1 95 ? 10.109 -22.522 -7.719 1.00 93.19 95 PHE A CA 1
ATOM 762 C C . PHE A 1 95 ? 11.155 -23.636 -7.834 1.00 93.19 95 PHE A C 1
ATOM 764 O O . PHE A 1 95 ? 10.854 -24.798 -7.571 1.00 93.19 95 PHE A O 1
ATOM 771 N N . SER A 1 96 ? 12.397 -23.288 -8.173 1.00 93.38 96 SER A N 1
ATOM 772 C CA . SER A 1 96 ? 13.481 -24.258 -8.357 1.00 93.38 96 SER A CA 1
ATOM 773 C C . SER A 1 96 ? 13.812 -25.013 -7.069 1.00 93.38 96 SER A C 1
ATOM 775 O O . SER A 1 96 ? 14.050 -26.222 -7.116 1.00 93.38 96 SER A O 1
ATOM 777 N N . TRP A 1 97 ? 13.765 -24.345 -5.913 1.00 93.12 97 TRP A N 1
ATOM 778 C CA . TRP A 1 97 ? 13.923 -24.992 -4.611 1.00 93.12 97 TRP A CA 1
ATOM 779 C C . TRP A 1 97 ? 12.810 -26.014 -4.342 1.00 93.12 97 TRP A C 1
ATOM 781 O O . TRP A 1 97 ? 13.097 -27.175 -4.035 1.00 93.12 97 TRP A O 1
ATOM 791 N N . ALA A 1 98 ? 11.548 -25.616 -4.525 1.00 93.94 98 ALA A N 1
ATOM 792 C CA . ALA A 1 98 ? 10.399 -26.498 -4.325 1.00 93.94 98 ALA A CA 1
ATOM 793 C C . ALA A 1 98 ? 10.407 -27.685 -5.303 1.00 93.94 98 ALA A C 1
ATOM 795 O O . ALA A 1 98 ? 10.128 -28.818 -4.910 1.00 93.94 98 ALA A O 1
ATOM 796 N N . TRP A 1 99 ? 10.793 -27.450 -6.558 1.00 95.12 99 TRP A N 1
ATOM 797 C CA . TRP A 1 99 ? 10.912 -28.484 -7.583 1.00 95.12 99 TRP A CA 1
ATOM 798 C C . TRP A 1 99 ? 11.980 -29.526 -7.236 1.00 95.12 99 TRP A C 1
ATOM 800 O O . TRP A 1 99 ? 11.727 -30.730 -7.295 1.00 95.12 99 TRP A O 1
ATOM 810 N N . ARG A 1 100 ? 13.166 -29.080 -6.799 1.00 95.44 100 ARG A N 1
ATOM 811 C CA . ARG A 1 100 ? 14.234 -29.980 -6.333 1.00 95.44 100 ARG A CA 1
ATOM 812 C C . ARG A 1 100 ? 13.784 -30.810 -5.133 1.00 95.44 100 ARG A C 1
ATOM 814 O O . ARG A 1 100 ? 14.063 -32.005 -5.080 1.00 95.44 100 ARG A O 1
ATOM 821 N N . PHE A 1 101 ? 13.076 -30.192 -4.190 1.00 94.25 101 PHE A N 1
ATOM 822 C CA . PHE A 1 101 ? 12.528 -30.883 -3.026 1.00 94.25 101 PHE A CA 1
ATOM 823 C C . PHE A 1 101 ? 11.489 -31.941 -3.409 1.00 94.25 101 PHE A C 1
ATOM 825 O O . PHE A 1 101 ? 11.539 -33.064 -2.9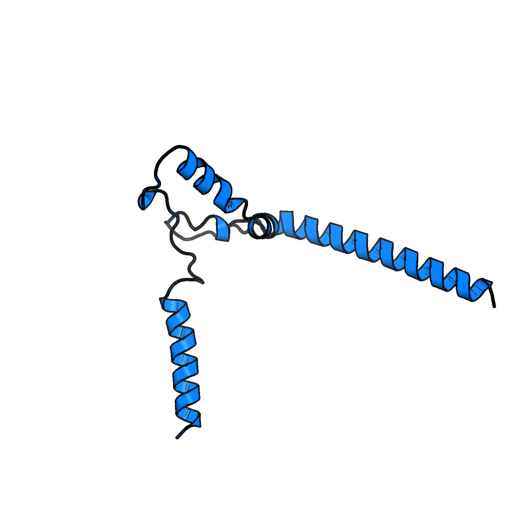07 1.00 94.25 101 PHE A O 1
ATOM 832 N N . TYR A 1 102 ? 10.582 -31.600 -4.325 1.00 93.50 102 TYR A N 1
ATOM 833 C CA . TYR A 1 102 ? 9.601 -32.531 -4.870 1.00 93.50 102 TYR A CA 1
ATOM 834 C C . TYR A 1 102 ? 10.274 -33.729 -5.551 1.00 93.50 102 TYR A C 1
ATOM 836 O O . TYR A 1 102 ? 9.960 -34.872 -5.224 1.00 93.50 102 TYR A O 1
ATOM 844 N N . ASN A 1 103 ? 11.257 -33.484 -6.423 1.00 92.81 103 ASN A N 1
ATOM 845 C CA . ASN A 1 103 ? 11.979 -34.551 -7.119 1.00 92.81 103 ASN A CA 1
ATOM 846 C C . ASN A 1 103 ? 12.775 -35.446 -6.162 1.00 92.81 103 ASN A C 1
ATOM 848 O O . ASN A 1 103 ? 12.810 -36.655 -6.362 1.00 92.81 103 ASN A O 1
ATOM 852 N N . LYS A 1 104 ? 13.349 -34.888 -5.089 1.00 91.38 104 LYS A N 1
ATOM 853 C CA . LYS A 1 104 ? 14.058 -35.666 -4.059 1.00 91.38 104 LYS A CA 1
ATOM 854 C C . LYS A 1 104 ? 13.139 -36.598 -3.261 1.00 91.38 104 LYS A C 1
ATOM 856 O O . LYS A 1 104 ? 13.615 -37.584 -2.724 1.00 91.38 104 LYS A O 1
ATOM 861 N N . ARG A 1 105 ? 11.847 -36.280 -3.139 1.00 87.25 105 ARG A N 1
ATOM 862 C CA . ARG A 1 105 ? 10.859 -37.156 -2.482 1.00 87.25 105 ARG A CA 1
ATOM 863 C C . ARG A 1 105 ? 10.312 -38.245 -3.404 1.00 87.25 105 ARG A C 1
ATOM 865 O O . ARG A 1 105 ? 9.648 -39.154 -2.918 1.00 87.25 105 ARG A O 1
ATOM 872 N N . ARG A 1 106 ? 10.494 -38.095 -4.718 1.00 82.69 106 ARG A N 1
ATOM 873 C CA . ARG A 1 106 ? 9.893 -38.960 -5.737 1.00 82.69 106 ARG A CA 1
ATOM 874 C C . ARG A 1 106 ? 10.839 -40.063 -6.235 1.00 82.69 106 ARG A C 1
ATOM 876 O O . ARG A 1 106 ? 10.372 -40.956 -6.934 1.00 82.69 106 ARG A O 1
ATOM 883 N N . GLY A 1 107 ? 12.124 -39.994 -5.892 1.00 66.56 107 GLY A N 1
ATOM 884 C CA . GLY A 1 107 ? 13.118 -41.057 -6.081 1.00 66.56 107 GLY A CA 1
ATOM 885 C C . GLY A 1 107 ? 13.636 -41.541 -4.740 1.00 66.56 107 GLY A C 1
ATOM 886 O O . GLY A 1 107 ? 14.075 -42.706 -4.695 1.00 66.56 107 GLY A O 1
#

Radius of gyration: 24.01 Å; chains: 1; bounding box: 55×54×60 Å